Protein AF-A0AAX6GHP4-F1 (afdb_monomer_lite)

Radius of gyration: 16.83 Å; chains: 1; bounding box: 40×19×49 Å

Sequence (81 aa):
MLVDRKLVKQTVMTSVYGVTYVGAREQIKRRL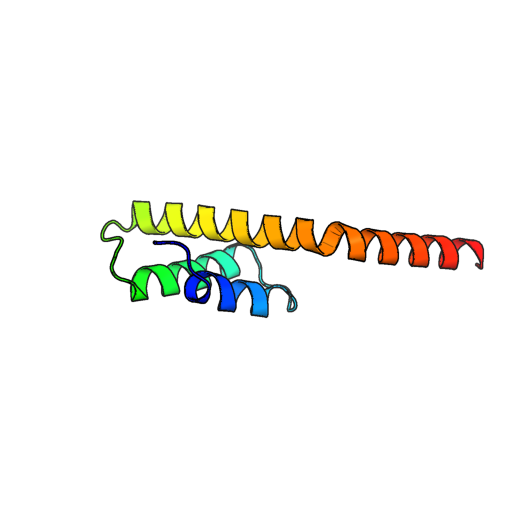IEKGQITYDRLLFSASCYAAKVTLNALGEMFQAARGIMKWLGDCAKMMV

pLDDT: mean 88.56, std 8.34, range [55.31, 96.56]

Secondary structure (DSSP, 8-state):
----HHHHHHHHHHHTTT--HHHHHHHHHHHHHHHT----HHHHHHHHHHHHHHHHHHHHHHTHHHHHHHHHHHHHHHH--

Structure (mmCIF, N/CA/C/O backbone):
data_AF-A0AAX6GHP4-F1
#
_entry.id   AF-A0AAX6GHP4-F1
#
loop_
_atom_site.group_PDB
_atom_site.id
_atom_site.type_symbol
_atom_site.label_atom_id
_atom_site.label_alt_id
_atom_site.label_comp_id
_atom_site.label_asym_id
_atom_site.label_entity_id
_atom_site.label_seq_id
_atom_site.pdbx_PDB_ins_code
_atom_site.Cartn_x
_atom_site.Cartn_y
_atom_site.Cartn_z
_atom_site.occupancy
_atom_site.B_iso_or_equiv
_atom_site.auth_seq_id
_atom_site.auth_comp_id
_atom_site.auth_asym_id
_atom_site.auth_atom_id
_atom_site.pdbx_PDB_model_num
ATOM 1 N N . MET A 1 1 ? -17.725 -10.783 3.005 1.00 57.72 1 MET A N 1
ATOM 2 C CA . MET A 1 1 ? -16.355 -11.117 2.562 1.00 57.72 1 MET A CA 1
ATOM 3 C C . MET A 1 1 ? -15.414 -10.039 3.095 1.00 57.72 1 MET A C 1
ATOM 5 O O . MET A 1 1 ? -15.753 -8.867 2.973 1.00 57.72 1 MET A O 1
ATOM 9 N N . LEU A 1 2 ? -14.311 -10.408 3.760 1.00 68.19 2 LEU A N 1
ATOM 10 C CA . LEU A 1 2 ? -13.373 -9.449 4.379 1.00 68.19 2 LEU A CA 1
ATOM 11 C C . LEU A 1 2 ? -12.602 -8.620 3.339 1.00 68.19 2 LEU A C 1
ATOM 13 O O . LEU A 1 2 ? -12.266 -7.470 3.607 1.00 68.19 2 LEU A O 1
ATOM 17 N N . VAL A 1 3 ? -12.366 -9.199 2.158 1.00 79.75 3 VAL A N 1
ATOM 18 C CA . VAL A 1 3 ? -11.717 -8.551 1.016 1.00 79.75 3 VAL A CA 1
ATOM 19 C C . VAL A 1 3 ? -12.785 -8.098 0.026 1.00 79.75 3 VAL A C 1
ATOM 21 O O . VAL A 1 3 ? -13.532 -8.915 -0.505 1.00 79.75 3 VAL A O 1
ATOM 24 N N . ASP A 1 4 ? -12.855 -6.794 -0.217 1.00 87.88 4 ASP A N 1
ATOM 25 C CA . ASP A 1 4 ? -13.741 -6.178 -1.204 1.00 87.88 4 ASP A CA 1
ATOM 26 C C . ASP A 1 4 ? -13.065 -4.961 -1.849 1.00 87.88 4 ASP A C 1
ATOM 28 O O . ASP A 1 4 ? -12.038 -4.468 -1.375 1.00 87.88 4 ASP A O 1
ATOM 32 N N . ARG A 1 5 ? -13.658 -4.440 -2.929 1.00 90.19 5 ARG A N 1
ATOM 33 C CA . ARG A 1 5 ? -13.103 -3.305 -3.679 1.00 90.19 5 ARG A CA 1
ATOM 34 C C . ARG A 1 5 ? -12.806 -2.091 -2.791 1.00 90.19 5 ARG A C 1
ATOM 36 O O . ARG A 1 5 ? -11.818 -1.402 -3.033 1.00 90.19 5 ARG A O 1
ATOM 43 N N . LYS A 1 6 ? -13.624 -1.809 -1.769 1.00 92.19 6 LYS A N 1
ATOM 44 C CA . LYS A 1 6 ? -13.428 -0.662 -0.868 1.00 92.19 6 LYS A CA 1
ATOM 45 C C . LYS A 1 6 ? -12.174 -0.829 -0.009 1.00 92.19 6 LYS A C 1
ATOM 47 O O . LYS A 1 6 ? -11.518 0.174 0.262 1.00 92.19 6 LYS A O 1
ATOM 52 N N . LEU A 1 7 ? -11.824 -2.062 0.367 1.00 92.31 7 LEU A N 1
ATOM 53 C CA . LEU A 1 7 ? -10.629 -2.366 1.159 1.00 92.31 7 LEU A CA 1
ATOM 54 C C . LEU A 1 7 ? -9.342 -1.963 0.425 1.00 92.31 7 LEU A C 1
ATOM 56 O O . LEU A 1 7 ? -8.486 -1.302 1.004 1.00 92.31 7 LEU A O 1
ATOM 60 N N . VAL A 1 8 ? -9.221 -2.340 -0.851 1.00 93.69 8 VAL A N 1
ATOM 61 C CA . VAL A 1 8 ? -7.975 -2.191 -1.627 1.00 93.69 8 VAL A CA 1
ATOM 62 C C . VAL A 1 8 ? -7.901 -0.897 -2.441 1.00 93.69 8 VAL A C 1
ATOM 64 O O . VAL A 1 8 ? -6.810 -0.475 -2.818 1.00 93.69 8 VAL A O 1
ATOM 67 N N . LYS A 1 9 ? -9.039 -0.227 -2.692 1.00 94.38 9 LYS A N 1
ATOM 68 C CA . LYS A 1 9 ? -9.128 0.960 -3.564 1.00 94.38 9 LYS A CA 1
ATOM 69 C C . LYS A 1 9 ? -8.103 2.040 -3.212 1.00 94.38 9 LYS A C 1
ATOM 71 O O . LYS A 1 9 ? -7.455 2.570 -4.106 1.00 94.38 9 LYS A O 1
ATOM 76 N N . GLN A 1 10 ? -7.978 2.400 -1.936 1.00 94.56 10 GLN A N 1
ATOM 77 C CA . GLN A 1 10 ? -7.093 3.496 -1.527 1.00 94.56 10 GLN A CA 1
ATOM 78 C C . GLN A 1 10 ? -5.616 3.149 -1.741 1.00 94.56 10 GLN A C 1
ATOM 80 O O . GLN A 1 10 ? -4.857 3.963 -2.266 1.00 94.56 10 GLN A O 1
ATOM 85 N N . THR A 1 11 ? -5.231 1.924 -1.392 1.00 94.62 11 THR A N 1
ATOM 86 C CA . THR A 1 11 ? -3.868 1.431 -1.579 1.00 94.62 11 THR A CA 1
ATOM 87 C C . THR A 1 11 ? -3.503 1.393 -3.052 1.00 94.62 11 THR A C 1
ATOM 89 O O . THR A 1 11 ? -2.499 1.984 -3.423 1.00 94.62 11 THR A O 1
ATOM 92 N N . VAL A 1 12 ? -4.373 0.847 -3.909 1.00 93.50 12 VAL A N 1
ATOM 93 C CA . VAL A 1 12 ? -4.169 0.835 -5.368 1.00 93.50 12 VAL A CA 1
ATOM 94 C C . VAL A 1 12 ? -3.987 2.248 -5.934 1.00 93.50 12 VAL A C 1
ATOM 96 O O . VAL A 1 12 ? -3.050 2.488 -6.690 1.00 93.50 12 VAL A O 1
ATOM 99 N N . MET A 1 13 ? -4.832 3.203 -5.531 1.00 93.94 13 MET A N 1
ATOM 100 C CA . MET A 1 13 ? -4.750 4.592 -6.004 1.00 93.94 13 MET A CA 1
ATOM 101 C C . MET A 1 13 ? -3.480 5.313 -5.541 1.00 93.94 13 MET A C 1
ATOM 103 O O . MET A 1 13 ? -2.999 6.195 -6.240 1.00 93.94 13 MET A O 1
ATOM 107 N N . THR A 1 14 ? -2.940 4.974 -4.367 1.00 94.75 14 THR A N 1
ATOM 108 C CA . THR A 1 14 ? -1.730 5.630 -3.840 1.00 94.75 14 THR A CA 1
ATOM 109 C C . THR A 1 14 ? -0.435 4.943 -4.262 1.00 94.75 14 THR A C 1
ATOM 111 O O . THR A 1 14 ? 0.620 5.575 -4.246 1.00 94.75 14 THR A O 1
ATOM 114 N N . SER A 1 15 ? -0.494 3.684 -4.708 1.00 89.44 15 SER A N 1
ATOM 115 C CA . SER A 1 15 ? 0.679 2.945 -5.184 1.00 89.44 15 SER A CA 1
ATOM 116 C C . SER A 1 15 ? 1.369 3.582 -6.383 1.00 89.44 15 SER A C 1
ATOM 118 O O . SER A 1 15 ? 2.595 3.556 -6.440 1.00 89.44 15 SER A O 1
ATOM 120 N N . VAL A 1 16 ? 0.626 4.222 -7.288 1.00 85.94 16 VAL A N 1
ATOM 121 C CA . VAL A 1 16 ? 1.220 4.942 -8.431 1.00 85.94 16 VAL A CA 1
ATOM 122 C C . VAL A 1 16 ? 1.989 6.204 -8.020 1.00 85.94 16 VAL A C 1
ATOM 124 O O . VAL A 1 16 ? 2.838 6.666 -8.773 1.00 85.94 16 VAL A O 1
ATOM 127 N N . TYR A 1 17 ? 1.746 6.726 -6.812 1.00 89.94 17 TYR A N 1
ATOM 128 C CA . TYR A 1 17 ? 2.448 7.882 -6.241 1.00 89.94 17 TYR A CA 1
ATOM 129 C C . TYR A 1 17 ? 3.578 7.484 -5.276 1.00 89.94 17 TYR A C 1
ATOM 131 O O . TYR A 1 17 ? 4.070 8.319 -4.523 1.00 89.94 17 TYR A O 1
ATOM 139 N N . GLY A 1 18 ? 3.987 6.210 -5.263 1.00 86.25 18 GLY A N 1
ATOM 140 C CA . GLY A 1 18 ? 5.120 5.749 -4.455 1.00 86.25 18 GLY A CA 1
ATOM 141 C C . GLY A 1 18 ? 4.776 5.400 -3.005 1.00 86.25 18 GLY A C 1
ATOM 142 O O . GLY A 1 18 ? 5.620 5.550 -2.122 1.00 86.25 18 GLY A O 1
ATOM 143 N N . VAL A 1 19 ? 3.554 4.923 -2.725 1.00 93.75 19 VAL A N 1
ATOM 144 C CA . VAL A 1 19 ? 3.221 4.423 -1.380 1.00 93.75 19 VAL A CA 1
ATOM 145 C C . VAL A 1 19 ? 4.179 3.299 -0.964 1.00 93.75 19 VAL A C 1
ATOM 147 O O . VAL A 1 19 ? 4.414 2.341 -1.702 1.00 93.75 19 VAL A O 1
ATOM 150 N N . THR A 1 20 ? 4.727 3.393 0.245 1.00 94.50 20 THR A N 1
ATOM 151 C CA . THR A 1 20 ? 5.565 2.330 0.811 1.00 94.50 20 THR A CA 1
ATOM 152 C C . THR A 1 20 ? 4.701 1.185 1.342 1.00 94.50 20 THR A C 1
ATOM 154 O O . THR A 1 20 ? 3.506 1.354 1.598 1.00 94.50 20 THR A O 1
ATOM 157 N N . TYR A 1 21 ? 5.306 0.020 1.592 1.00 94.62 21 TYR A N 1
ATOM 158 C CA . TYR A 1 21 ? 4.616 -1.111 2.228 1.00 94.62 21 TYR A CA 1
ATOM 159 C C . TYR A 1 21 ? 3.952 -0.729 3.562 1.00 94.62 21 TYR A C 1
ATOM 161 O O . TYR A 1 21 ? 2.805 -1.095 3.821 1.00 94.62 21 TYR A O 1
ATOM 169 N N . VAL A 1 22 ? 4.649 0.051 4.395 1.00 95.75 22 VAL A N 1
ATOM 170 C CA . VAL A 1 22 ? 4.125 0.512 5.690 1.00 95.75 22 VAL A CA 1
ATOM 171 C C . VAL A 1 22 ? 2.910 1.422 5.491 1.00 95.75 22 VAL A C 1
ATOM 173 O O . VAL A 1 22 ? 1.906 1.253 6.182 1.00 95.75 22 VAL A O 1
ATOM 176 N N . GLY A 1 23 ? 2.966 2.332 4.512 1.00 96.12 23 GLY A N 1
ATOM 177 C CA . GLY A 1 23 ? 1.840 3.197 4.157 1.00 96.12 23 GLY A CA 1
ATOM 178 C C . GLY A 1 23 ? 0.635 2.415 3.625 1.00 96.12 23 GLY A C 1
ATOM 179 O O . GLY A 1 23 ? -0.491 2.646 4.061 1.00 96.12 23 GLY A O 1
ATOM 180 N N . ALA A 1 24 ? 0.866 1.441 2.743 1.00 95.94 24 ALA A N 1
ATOM 181 C CA . ALA A 1 24 ? -0.167 0.552 2.213 1.00 95.94 24 ALA A CA 1
ATOM 182 C C . ALA A 1 24 ? -0.867 -0.246 3.325 1.00 95.94 24 ALA A C 1
ATOM 184 O O . ALA A 1 24 ? -2.097 -0.278 3.395 1.00 95.94 24 ALA A O 1
ATOM 185 N N . ARG A 1 25 ? -0.085 -0.838 4.238 1.00 96.56 25 ARG A N 1
ATOM 186 C CA . ARG A 1 25 ? -0.599 -1.553 5.413 1.00 96.56 25 ARG A CA 1
ATOM 187 C C . ARG A 1 25 ? -1.479 -0.659 6.271 1.00 96.56 25 ARG A C 1
ATOM 189 O O . ARG A 1 25 ? -2.555 -1.088 6.671 1.00 96.56 25 ARG A O 1
ATOM 196 N N . GLU A 1 26 ? -1.041 0.564 6.552 1.00 96.56 26 GLU A N 1
ATOM 197 C CA . GLU A 1 26 ? -1.786 1.482 7.414 1.00 96.56 26 GLU A CA 1
ATOM 198 C C . GLU A 1 26 ? -3.130 1.891 6.797 1.00 96.56 26 GLU A C 1
ATOM 200 O O . GLU A 1 26 ? -4.158 1.896 7.473 1.00 96.56 26 GLU A O 1
ATOM 205 N N . GLN A 1 27 ? -3.155 2.148 5.488 1.00 96.56 27 GLN A N 1
ATOM 206 C CA . GLN A 1 27 ? -4.400 2.414 4.765 1.00 96.56 27 GLN A CA 1
ATOM 207 C C . GLN A 1 27 ? -5.373 1.229 4.847 1.00 96.56 27 GLN A C 1
ATOM 209 O O . GLN A 1 27 ? -6.557 1.424 5.125 1.00 96.56 27 GLN A O 1
ATOM 214 N N . ILE A 1 28 ? -4.882 -0.002 4.670 1.00 95.56 28 ILE A N 1
ATOM 215 C CA . ILE A 1 28 ? -5.698 -1.218 4.791 1.00 95.56 28 ILE A CA 1
ATOM 216 C C . ILE A 1 28 ? -6.155 -1.440 6.236 1.00 95.56 28 ILE A C 1
ATOM 218 O O . ILE A 1 28 ? -7.322 -1.764 6.455 1.00 95.56 28 ILE A O 1
ATOM 222 N N . LYS A 1 29 ? -5.283 -1.225 7.232 1.00 94.88 29 LYS A N 1
ATOM 223 C CA . LYS A 1 29 ? -5.623 -1.345 8.658 1.00 94.88 29 LYS A CA 1
ATOM 224 C C . LYS A 1 29 ? -6.804 -0.439 9.006 1.00 94.88 29 LYS A C 1
ATOM 226 O O . LYS A 1 29 ? -7.769 -0.919 9.594 1.00 94.88 29 LYS A O 1
ATOM 231 N N . ARG A 1 30 ? -6.788 0.827 8.569 1.00 94.75 30 ARG A N 1
ATOM 232 C CA . ARG A 1 30 ? -7.906 1.768 8.778 1.00 94.75 30 ARG A CA 1
ATOM 233 C C . ARG A 1 30 ? -9.219 1.251 8.189 1.00 94.75 30 ARG A C 1
ATOM 235 O O . ARG A 1 30 ? -10.245 1.292 8.858 1.00 94.75 30 ARG A O 1
ATOM 242 N N . ARG A 1 31 ? -9.187 0.684 6.980 1.00 93.81 31 ARG A N 1
ATOM 243 C CA . ARG A 1 31 ? -10.375 0.092 6.339 1.00 93.81 31 ARG A CA 1
ATOM 244 C C . ARG A 1 31 ? -10.884 -1.162 7.047 1.00 93.81 31 ARG A C 1
ATOM 246 O O . ARG A 1 31 ? -12.092 -1.380 7.092 1.00 93.81 31 ARG A O 1
ATOM 253 N N . LEU A 1 32 ? -9.993 -1.979 7.605 1.00 92.25 32 LEU A N 1
ATOM 254 C CA . LEU A 1 32 ? -10.377 -3.135 8.418 1.00 92.25 32 LEU A CA 1
ATOM 255 C C . LEU A 1 32 ? -11.014 -2.708 9.750 1.00 92.25 32 LEU A C 1
ATOM 257 O O . LEU A 1 32 ? -11.994 -3.323 10.162 1.00 92.25 32 LEU A O 1
ATOM 261 N N . ILE A 1 33 ? -10.516 -1.635 10.376 1.00 92.06 33 ILE A N 1
ATOM 262 C CA . ILE A 1 33 ? -11.115 -1.043 11.586 1.00 92.06 33 ILE A CA 1
ATOM 263 C C . ILE A 1 33 ? -12.525 -0.521 11.284 1.00 92.06 33 ILE A C 1
ATOM 265 O O . ILE A 1 33 ? -13.461 -0.873 11.993 1.00 92.06 33 ILE A O 1
ATOM 269 N N . GLU A 1 34 ? -12.702 0.241 10.197 1.00 91.50 34 GLU A N 1
ATOM 270 C CA . GLU A 1 34 ? -14.016 0.757 9.762 1.00 91.50 34 GLU A CA 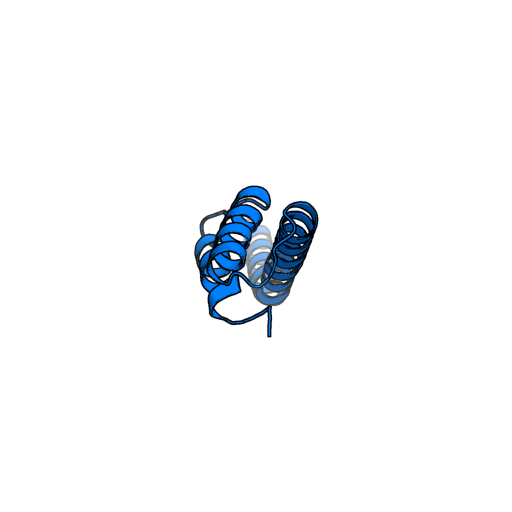1
ATOM 271 C C . GLU A 1 34 ? -15.060 -0.353 9.552 1.00 91.50 34 GLU A C 1
ATOM 273 O O . GLU A 1 34 ? -16.257 -0.117 9.693 1.00 91.50 34 GLU A O 1
ATOM 278 N N . LYS A 1 35 ? -14.622 -1.565 9.193 1.00 88.81 35 LYS A N 1
ATOM 279 C CA . LYS A 1 35 ? -15.509 -2.719 9.008 1.00 88.81 35 LYS A CA 1
ATOM 280 C C . LYS A 1 35 ? -15.962 -3.361 10.316 1.00 88.81 35 LYS A C 1
ATOM 282 O O . LYS A 1 35 ? -16.957 -4.077 10.291 1.00 88.81 35 LYS A O 1
ATOM 287 N N . GLY A 1 36 ? -15.224 -3.191 11.413 1.00 86.06 36 GLY A N 1
ATOM 288 C CA . GLY A 1 36 ? -15.574 -3.745 12.726 1.00 86.06 36 GLY A CA 1
ATOM 289 C C . GLY A 1 36 ? -15.643 -5.278 12.807 1.00 86.06 36 GLY A C 1
ATOM 290 O O . GLY A 1 36 ? -16.146 -5.809 13.789 1.00 86.06 36 GLY A O 1
ATOM 291 N N . GLN A 1 37 ? -15.158 -6.010 11.795 1.00 82.88 37 GLN A N 1
ATOM 292 C CA . GLN A 1 37 ? -15.257 -7.479 11.737 1.00 82.88 37 GLN A CA 1
ATOM 293 C C . GLN A 1 37 ? -14.109 -8.205 12.456 1.00 82.88 37 GLN A C 1
ATOM 295 O O . GLN A 1 37 ? -14.168 -9.419 12.629 1.00 82.88 37 GLN A O 1
ATOM 300 N N . ILE A 1 38 ? -13.052 -7.483 12.846 1.00 85.19 38 ILE A N 1
ATOM 301 C CA . ILE A 1 38 ? -11.877 -8.031 13.532 1.00 85.19 38 ILE A CA 1
ATOM 302 C C . ILE A 1 38 ? -11.700 -7.290 14.856 1.00 85.19 38 ILE A C 1
ATOM 304 O O . ILE A 1 38 ? -11.356 -6.112 14.865 1.00 85.19 38 ILE A O 1
ATOM 308 N N . THR A 1 39 ? -11.907 -7.992 15.967 1.00 82.62 39 THR A N 1
ATOM 309 C CA . THR A 1 39 ? -11.870 -7.410 17.321 1.00 82.62 39 THR A CA 1
ATOM 310 C C . THR A 1 39 ? -10.482 -7.489 17.968 1.00 82.62 39 THR A C 1
ATOM 312 O O . THR A 1 39 ? -10.157 -6.699 18.848 1.00 82.62 39 THR A O 1
ATOM 315 N N . TYR A 1 40 ? -9.632 -8.423 17.526 1.00 90.44 40 TYR A N 1
ATOM 316 C CA . TYR A 1 40 ? -8.292 -8.634 18.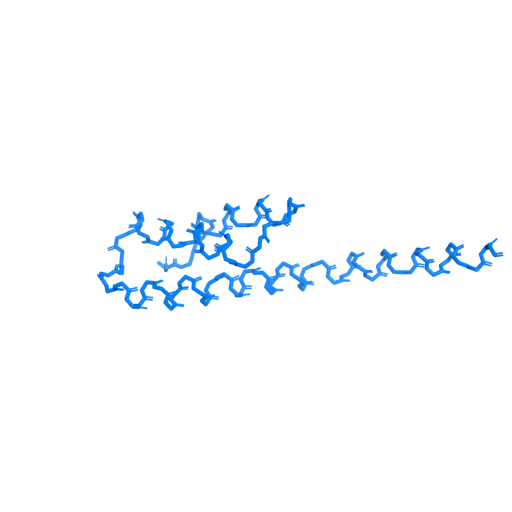082 1.00 90.44 40 TYR A CA 1
ATOM 317 C C . TYR A 1 40 ? -7.228 -7.833 17.321 1.00 90.44 40 TYR A C 1
ATOM 319 O O . TYR A 1 40 ? -6.992 -8.093 16.141 1.00 90.44 40 TYR A O 1
ATOM 327 N N . ASP A 1 41 ? -6.511 -6.929 18.002 1.00 89.06 41 ASP A N 1
ATOM 328 C CA . ASP A 1 41 ? -5.504 -6.059 17.362 1.00 89.06 41 ASP A CA 1
ATOM 329 C C . ASP A 1 41 ? -4.343 -6.842 16.717 1.00 89.06 41 ASP A C 1
ATOM 331 O O . ASP A 1 41 ? -3.904 -6.507 15.617 1.00 89.06 41 ASP A O 1
ATOM 335 N N . ARG A 1 42 ? -3.912 -7.965 17.313 1.00 91.88 42 ARG A N 1
ATOM 336 C CA . ARG A 1 42 ? -2.909 -8.852 16.687 1.00 91.88 42 ARG A CA 1
ATOM 337 C C . ARG A 1 42 ? -3.395 -9.429 15.359 1.00 91.88 42 ARG A C 1
ATOM 339 O O . ARG A 1 42 ? -2.641 -9.469 14.389 1.00 91.88 42 ARG A O 1
ATOM 346 N N . LEU A 1 43 ? -4.653 -9.865 15.311 1.00 91.69 43 LEU A N 1
ATOM 347 C CA . LEU A 1 43 ? -5.247 -10.419 14.097 1.00 91.69 43 LEU A CA 1
ATOM 348 C C . LEU A 1 43 ? -5.439 -9.322 13.046 1.00 91.69 43 LEU A C 1
ATOM 350 O O . LEU A 1 43 ? -5.152 -9.541 11.874 1.00 91.69 43 LEU A O 1
ATOM 354 N N . LEU A 1 44 ? -5.845 -8.126 13.476 1.00 92.94 44 LEU A N 1
ATOM 355 C CA . LEU A 1 44 ? -5.975 -6.943 12.632 1.00 92.94 44 LEU A CA 1
ATOM 356 C C . LEU A 1 44 ? -4.631 -6.560 11.998 1.00 92.94 44 LEU A C 1
ATOM 358 O O . LEU A 1 44 ? -4.559 -6.310 10.794 1.00 92.94 44 LEU A O 1
ATOM 362 N N . PHE A 1 45 ? -3.558 -6.555 12.791 1.00 93.31 45 PHE A N 1
ATOM 363 C CA . PHE A 1 45 ? -2.211 -6.290 12.306 1.00 93.31 45 PHE A CA 1
ATOM 364 C C . PHE A 1 45 ? -1.774 -7.331 11.271 1.00 93.31 45 PHE A C 1
ATOM 366 O O . PHE A 1 45 ? -1.416 -6.954 10.153 1.00 93.31 45 PHE A O 1
ATOM 373 N N . SER A 1 46 ? -1.874 -8.625 11.584 1.00 94.31 46 SER A N 1
ATOM 374 C C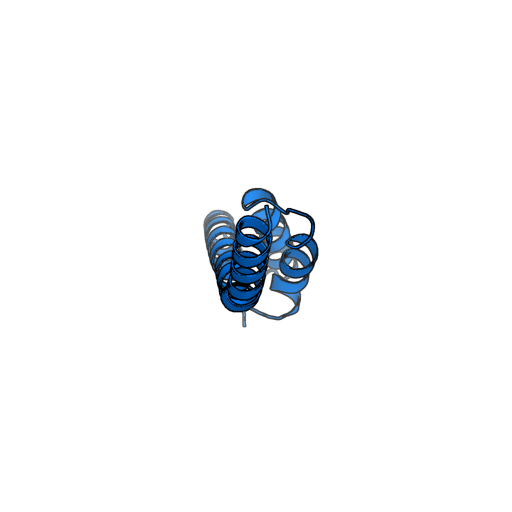A . SER A 1 46 ? -1.513 -9.694 10.645 1.00 94.31 46 SER A CA 1
ATOM 375 C C . SER A 1 46 ? -2.350 -9.657 9.364 1.00 94.31 46 SER A C 1
ATOM 377 O O . SER A 1 46 ? -1.795 -9.766 8.271 1.00 94.31 46 SER A O 1
ATOM 379 N N . ALA A 1 47 ? -3.661 -9.425 9.474 1.00 93.50 47 ALA A N 1
ATOM 380 C CA . ALA A 1 47 ? -4.554 -9.290 8.326 1.00 93.50 47 ALA A CA 1
ATOM 381 C C . ALA A 1 47 ? -4.175 -8.088 7.449 1.00 93.50 47 ALA A C 1
ATOM 383 O O . ALA A 1 47 ? -4.098 -8.221 6.228 1.00 93.50 47 ALA A O 1
ATOM 384 N N . SER A 1 48 ? -3.877 -6.934 8.057 1.00 94.19 48 SER A N 1
ATOM 385 C CA . SER A 1 48 ? -3.443 -5.738 7.324 1.00 94.19 48 SER A CA 1
ATOM 386 C C . SER A 1 48 ? -2.110 -5.949 6.597 1.00 94.19 48 SER A C 1
ATOM 388 O O . SER A 1 48 ? -1.976 -5.545 5.443 1.00 94.19 48 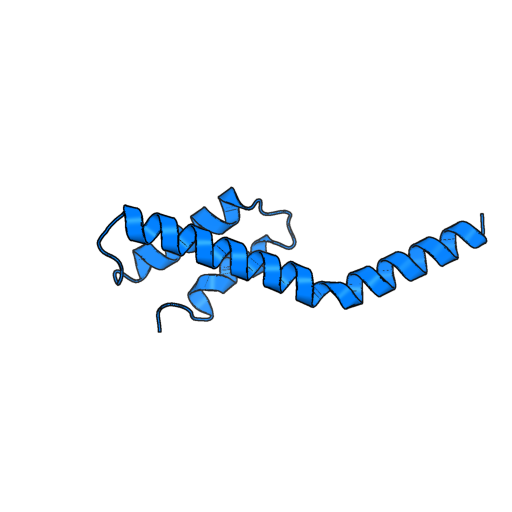SER A O 1
ATOM 390 N N . CYS A 1 49 ? -1.149 -6.637 7.226 1.00 95.88 49 CYS A N 1
ATOM 391 C CA . CYS A 1 49 ? 0.134 -6.994 6.619 1.00 95.88 49 CYS A CA 1
ATOM 392 C C . CYS A 1 49 ? -0.056 -7.921 5.417 1.00 95.88 49 CYS A C 1
ATOM 394 O O . CYS A 1 49 ? 0.476 -7.663 4.336 1.00 95.88 49 CYS A O 1
ATOM 396 N N . TYR A 1 50 ? -0.846 -8.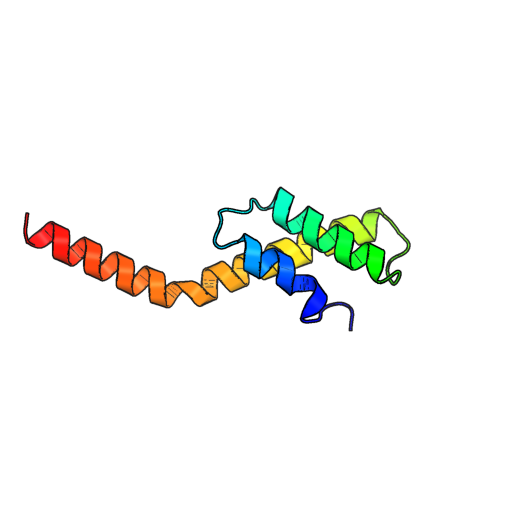981 5.594 1.00 94.88 50 TYR A N 1
ATOM 397 C CA . TYR A 1 50 ? -1.126 -9.940 4.534 1.00 94.88 50 TYR A CA 1
ATOM 398 C C . TYR A 1 50 ? -1.823 -9.273 3.343 1.00 94.88 50 TYR A C 1
ATOM 400 O O . TYR A 1 50 ? -1.346 -9.371 2.214 1.00 94.88 50 TYR A O 1
ATOM 408 N N . ALA A 1 51 ? -2.898 -8.523 3.594 1.00 94.25 51 ALA A N 1
ATOM 409 C CA . ALA A 1 51 ? -3.646 -7.840 2.546 1.00 94.25 51 ALA A CA 1
ATOM 410 C C . ALA A 1 51 ? -2.799 -6.784 1.814 1.00 94.25 51 ALA A C 1
ATOM 412 O O . ALA A 1 51 ? -2.880 -6.690 0.589 1.00 94.25 51 ALA A O 1
ATOM 413 N N . ALA A 1 52 ? -1.939 -6.038 2.518 1.00 95.50 52 ALA A N 1
ATOM 414 C CA . ALA A 1 52 ? -1.009 -5.099 1.886 1.00 95.50 52 ALA A CA 1
ATOM 415 C C . ALA A 1 52 ? 0.001 -5.808 0.986 1.00 95.50 52 ALA A C 1
ATOM 417 O O . ALA A 1 52 ? 0.199 -5.394 -0.155 1.00 95.50 52 ALA A O 1
ATOM 418 N N . LYS A 1 53 ? 0.600 -6.901 1.471 1.00 95.06 53 LYS A N 1
ATOM 419 C CA . LYS A 1 53 ? 1.565 -7.692 0.703 1.00 95.06 53 LYS A CA 1
ATOM 420 C C . LYS A 1 53 ? 0.939 -8.250 -0.572 1.00 95.06 53 LYS A C 1
ATOM 422 O O . LYS A 1 53 ? 1.494 -8.064 -1.648 1.00 95.06 53 LYS A O 1
ATOM 427 N N . VAL A 1 54 ? -0.229 -8.883 -0.462 1.00 94.25 54 VAL A N 1
ATOM 428 C CA . VAL A 1 54 ? -0.942 -9.449 -1.616 1.00 94.25 54 VAL A CA 1
ATOM 429 C C . VAL A 1 54 ? -1.339 -8.354 -2.608 1.00 94.25 54 VAL A C 1
ATOM 431 O O . VAL A 1 54 ? -1.125 -8.519 -3.804 1.00 94.25 54 VAL A O 1
ATOM 434 N N . THR A 1 55 ? -1.841 -7.211 -2.129 1.00 92.69 55 THR A N 1
ATOM 435 C CA . THR A 1 55 ? -2.236 -6.088 -2.998 1.00 92.69 55 THR A CA 1
ATOM 436 C C . THR A 1 55 ? -1.045 -5.528 -3.775 1.00 92.69 55 THR A C 1
ATOM 438 O O . THR A 1 55 ? -1.134 -5.338 -4.985 1.00 92.69 55 THR A O 1
ATOM 441 N N . LEU A 1 56 ? 0.084 -5.282 -3.106 1.00 91.44 56 LEU A N 1
ATOM 442 C CA . LEU A 1 56 ? 1.279 -4.744 -3.759 1.00 91.44 56 LEU A CA 1
ATOM 443 C C . LEU A 1 56 ? 1.930 -5.756 -4.707 1.00 91.44 56 LEU A C 1
ATOM 445 O O . LEU A 1 56 ? 2.395 -5.361 -5.774 1.00 91.44 56 LEU A O 1
ATOM 449 N N . ASN A 1 57 ? 1.921 -7.046 -4.361 1.00 91.12 57 ASN A N 1
ATOM 450 C CA . ASN A 1 57 ? 2.387 -8.104 -5.257 1.00 91.12 57 ASN A CA 1
ATOM 451 C C . ASN A 1 57 ? 1.523 -8.180 -6.520 1.00 91.12 57 ASN A C 1
ATOM 453 O O . ASN A 1 57 ? 2.069 -8.166 -7.618 1.00 91.12 57 ASN A O 1
ATOM 457 N N . ALA A 1 58 ? 0.194 -8.164 -6.375 1.00 89.25 58 ALA A N 1
ATOM 458 C CA . ALA A 1 58 ? -0.727 -8.172 -7.509 1.00 89.25 58 ALA A CA 1
ATOM 459 C C . ALA A 1 58 ? -0.521 -6.949 -8.415 1.00 89.25 58 ALA A C 1
ATOM 461 O O . ALA A 1 58 ? -0.467 -7.087 -9.632 1.00 89.25 58 ALA A O 1
ATOM 462 N N . LEU A 1 59 ? -0.319 -5.757 -7.843 1.00 87.00 59 LEU A N 1
ATOM 463 C CA . LEU A 1 59 ? 0.058 -4.573 -8.625 1.00 87.00 59 LEU A CA 1
ATOM 464 C C . LEU A 1 59 ? 1.401 -4.782 -9.336 1.00 87.00 59 LEU A C 1
ATOM 466 O O . LEU A 1 59 ? 1.541 -4.462 -10.513 1.00 87.00 59 LEU A O 1
ATOM 470 N N . GLY A 1 60 ? 2.384 -5.360 -8.646 1.00 83.81 60 GLY A N 1
ATOM 471 C CA . GLY A 1 60 ? 3.672 -5.724 -9.224 1.00 83.81 60 GLY A CA 1
ATOM 472 C C . GLY A 1 60 ? 3.547 -6.643 -10.442 1.00 83.81 60 GLY A C 1
ATOM 473 O O . GLY A 1 60 ? 4.226 -6.398 -11.439 1.00 83.81 60 GLY A O 1
ATOM 474 N N . GLU A 1 61 ? 2.674 -7.646 -10.370 1.00 83.06 61 GLU A N 1
ATOM 475 C CA . GLU A 1 61 ? 2.394 -8.611 -11.437 1.00 83.06 61 GLU A CA 1
ATOM 476 C C . GLU A 1 61 ? 1.588 -8.003 -12.590 1.00 83.06 61 GLU A C 1
ATOM 478 O O . GLU A 1 61 ? 1.964 -8.169 -13.747 1.00 83.06 61 GLU A O 1
ATOM 483 N N . MET A 1 62 ? 0.537 -7.227 -12.308 1.00 78.19 62 MET A N 1
ATOM 484 C CA . MET A 1 62 ? -0.294 -6.595 -13.346 1.00 78.19 62 MET A CA 1
ATOM 485 C C . MET A 1 62 ? 0.512 -5.653 -14.251 1.00 78.19 62 MET A C 1
ATOM 487 O O . MET A 1 62 ? 0.223 -5.532 -15.440 1.00 78.19 62 MET A O 1
ATOM 491 N N . PHE A 1 63 ? 1.560 -5.020 -13.716 1.00 72.19 63 PHE A N 1
ATOM 492 C CA . PHE A 1 63 ? 2.455 -4.157 -14.488 1.00 72.19 63 PHE A CA 1
ATOM 493 C C . PHE A 1 63 ? 3.696 -4.878 -15.041 1.00 72.19 63 PHE A C 1
ATOM 495 O O . PHE A 1 63 ? 4.577 -4.212 -15.580 1.00 72.19 63 PHE A O 1
ATOM 502 N N . GLN A 1 64 ? 3.794 -6.212 -14.959 1.00 76.44 64 GLN A N 1
ATOM 503 C CA . GLN A 1 64 ? 4.886 -6.982 -15.582 1.00 76.44 64 GLN A CA 1
ATOM 504 C C . GLN A 1 64 ? 4.949 -6.748 -17.095 1.00 76.44 64 GLN A C 1
ATOM 506 O O . GLN A 1 64 ? 6.014 -6.427 -17.616 1.00 76.44 64 GLN A O 1
ATOM 511 N N . ALA A 1 65 ? 3.808 -6.821 -17.790 1.00 75.50 65 ALA A N 1
ATOM 512 C CA . ALA A 1 65 ? 3.744 -6.575 -19.232 1.00 75.50 65 ALA A CA 1
ATOM 513 C C . ALA A 1 65 ? 4.171 -5.139 -19.587 1.00 75.50 65 ALA A C 1
ATOM 515 O O . ALA A 1 65 ? 4.992 -4.931 -20.478 1.00 75.50 65 ALA A O 1
ATOM 516 N N . ALA A 1 66 ? 3.687 -4.147 -18.832 1.00 78.88 66 ALA A N 1
ATOM 517 C CA . ALA A 1 66 ? 4.069 -2.747 -19.011 1.00 78.88 66 ALA A CA 1
ATOM 518 C C . ALA A 1 66 ? 5.569 -2.512 -18.749 1.00 78.88 66 ALA A C 1
ATOM 520 O O . ALA A 1 66 ? 6.223 -1.809 -19.515 1.00 78.88 66 ALA A O 1
ATOM 521 N N . ARG A 1 67 ? 6.144 -3.140 -17.711 1.00 77.81 67 ARG A N 1
ATOM 522 C CA . ARG A 1 67 ? 7.595 -3.113 -17.449 1.00 77.81 67 ARG A CA 1
ATOM 523 C C . ARG A 1 67 ? 8.392 -3.808 -18.550 1.00 77.81 67 ARG A C 1
ATOM 525 O O . ARG A 1 67 ? 9.474 -3.336 -18.878 1.00 77.81 67 ARG A O 1
ATOM 532 N N . GLY A 1 68 ? 7.860 -4.881 -19.136 1.00 83.56 68 GLY A N 1
ATOM 533 C CA . GLY A 1 68 ? 8.441 -5.546 -20.302 1.00 83.56 68 GLY A CA 1
ATOM 534 C C . GLY A 1 68 ? 8.565 -4.601 -21.498 1.00 83.56 68 GLY A C 1
ATOM 535 O O . GLY A 1 68 ? 9.651 -4.469 -22.055 1.00 83.56 68 GLY A O 1
ATOM 536 N N . ILE A 1 69 ? 7.493 -3.872 -21.828 1.00 86.38 69 ILE A N 1
ATOM 537 C CA . ILE A 1 69 ? 7.495 -2.859 -22.899 1.00 86.38 69 ILE A CA 1
ATOM 538 C C . ILE A 1 69 ? 8.478 -1.724 -22.580 1.00 86.38 69 ILE A C 1
ATOM 540 O O . ILE A 1 69 ? 9.267 -1.326 -23.433 1.00 86.38 69 ILE A O 1
ATOM 544 N N . MET A 1 70 ? 8.465 -1.221 -21.343 1.00 84.06 70 MET A N 1
ATOM 545 C CA . MET A 1 70 ? 9.339 -0.129 -20.903 1.00 84.06 70 MET A CA 1
ATOM 546 C C . MET A 1 70 ? 10.825 -0.519 -20.968 1.00 84.06 70 MET A C 1
ATOM 548 O O . MET A 1 70 ? 11.656 0.281 -21.392 1.00 84.06 70 MET A O 1
ATOM 552 N N . LYS A 1 71 ? 11.152 -1.768 -20.606 1.00 89.00 71 LYS A N 1
ATOM 553 C CA . LYS A 1 71 ? 12.497 -2.335 -20.745 1.00 89.00 71 LYS A CA 1
ATOM 554 C C . LYS A 1 71 ? 12.902 -2.451 -22.213 1.00 89.00 71 LYS A C 1
ATOM 556 O O . LYS A 1 71 ? 13.979 -1.991 -22.566 1.00 89.00 71 LYS A O 1
ATOM 561 N N . TRP A 1 72 ? 12.030 -3.009 -23.053 1.00 92.38 72 TRP A N 1
ATOM 562 C CA . TRP A 1 72 ? 12.292 -3.158 -24.485 1.00 92.38 72 TRP A CA 1
ATOM 563 C C . TRP A 1 72 ? 12.567 -1.808 -25.164 1.00 92.38 72 TRP A C 1
ATOM 565 O O . TRP A 1 72 ? 13.568 -1.671 -25.858 1.00 92.38 72 TRP A O 1
ATOM 575 N N . LEU A 1 73 ? 11.753 -0.782 -24.887 1.00 91.19 73 LEU A N 1
ATOM 576 C CA . LEU A 1 73 ? 11.992 0.577 -25.389 1.00 91.19 73 LEU A CA 1
ATOM 577 C C . LEU A 1 73 ? 13.329 1.156 -24.900 1.00 91.19 73 LEU A C 1
ATOM 579 O O . LEU A 1 73 ? 14.038 1.798 -25.672 1.00 91.19 73 LEU A O 1
ATOM 583 N N . GLY A 1 74 ? 13.693 0.917 -23.636 1.00 89.81 74 GLY A N 1
ATOM 584 C CA . GLY A 1 74 ? 14.986 1.332 -23.088 1.00 89.81 74 GLY A CA 1
ATOM 585 C C . GLY A 1 74 ? 16.177 0.639 -23.756 1.00 89.81 74 GLY A C 1
ATOM 586 O O . GLY A 1 74 ? 17.198 1.280 -24.000 1.00 89.81 74 GLY A O 1
ATOM 587 N N . ASP A 1 75 ? 16.043 -0.644 -24.091 1.00 92.31 75 ASP A N 1
ATOM 588 C CA . ASP A 1 75 ? 17.068 -1.403 -24.811 1.00 92.31 75 ASP A CA 1
ATOM 589 C C . ASP A 1 75 ? 17.195 -0.920 -26.270 1.00 92.31 75 ASP A C 1
ATOM 591 O O . ASP A 1 75 ? 18.310 -0.742 -26.757 1.00 92.31 75 ASP A O 1
ATOM 595 N N . CYS A 1 76 ? 16.083 -0.596 -26.943 1.00 88.75 76 CYS A N 1
ATOM 596 C CA . CYS A 1 76 ? 16.108 0.040 -28.266 1.00 88.75 76 CYS A CA 1
ATOM 597 C C . CYS A 1 76 ? 16.819 1.402 -28.247 1.00 88.75 76 CYS A C 1
ATOM 599 O O . CYS A 1 76 ? 17.630 1.680 -29.127 1.00 88.75 76 CYS A O 1
ATOM 601 N N . ALA A 1 77 ? 16.553 2.235 -27.238 1.00 90.69 77 ALA A N 1
ATOM 602 C CA . ALA A 1 77 ? 17.189 3.545 -27.107 1.00 90.69 77 ALA A CA 1
ATOM 603 C C . ALA A 1 77 ? 18.709 3.444 -26.890 1.00 90.69 77 ALA A C 1
ATOM 605 O O . ALA A 1 77 ? 19.453 4.268 -27.411 1.00 90.69 77 ALA A O 1
ATOM 606 N N . LYS A 1 78 ? 19.182 2.414 -26.172 1.00 87.56 78 LYS A N 1
ATOM 607 C CA . LYS A 1 78 ? 20.620 2.156 -25.980 1.00 87.56 78 LYS A CA 1
ATOM 608 C C . LYS A 1 78 ? 21.347 1.728 -27.250 1.00 87.56 78 LYS A C 1
ATOM 610 O O . LYS A 1 78 ? 22.540 1.948 -27.330 1.00 87.56 78 LYS A O 1
ATOM 615 N N . MET A 1 79 ? 20.664 1.090 -28.199 1.00 77.56 79 MET A N 1
ATOM 616 C CA . MET A 1 79 ? 21.272 0.653 -29.465 1.00 77.56 79 MET A CA 1
ATOM 617 C C . MET A 1 79 ? 21.458 1.805 -30.463 1.00 77.56 79 MET A C 1
ATOM 619 O O . MET A 1 79 ? 22.199 1.659 -31.430 1.00 77.56 79 MET A O 1
ATOM 623 N N . MET A 1 80 ? 20.744 2.919 -30.270 1.00 66.62 80 MET A N 1
ATOM 624 C CA . MET A 1 80 ? 20.847 4.117 -31.111 1.00 66.62 80 MET A CA 1
ATOM 625 C C . MET A 1 80 ? 21.927 5.106 -30.644 1.00 66.62 80 MET A C 1
ATOM 627 O O . MET A 1 80 ? 22.246 6.026 -31.396 1.00 66.62 80 MET A O 1
ATOM 631 N N . VAL A 1 81 ? 22.452 4.937 -29.426 1.00 55.31 81 VAL A N 1
ATOM 632 C CA . VAL A 1 81 ? 23.556 5.724 -28.845 1.00 55.31 81 VAL A CA 1
ATOM 633 C C . VAL A 1 81 ? 24.837 4.910 -28.924 1.00 55.31 81 VAL A C 1
ATOM 635 O O . VAL A 1 81 ? 25.863 5.492 -29.332 1.00 55.31 81 VAL A O 1
#

Organism: Iris pallida (NCBI:txid29817)

InterPro domains:
  IPR002092 DNA-directed RNA polymerase, phage-type [PS00489] (3-17)
  IPR002092 DNA-directed RNA polymerase, phage-type [PTHR10102] (3-80)
  IPR043502 DNA/RNA polymerase superfamily [SSF56672] (2-80)
  IPR046950 DNA-directed RNA polymerase, C-terminal domain, phage-type [PF00940] (3-80)

Foldseek 3Di:
DLDDCVLQVVLVVCVVVPQDLVRQLVSNLVVSVVVVPDPDVVVSSVVSSVVSVVSVVVVVVVCPVVVVVVVVVVVVVVVVD